Protein AF-A0A7C2U154-F1 (afdb_monomer_lite)

Sequence (103 aa):
MRAWKGRLPSLRFFEFSGIVWRHTAAVPPPLDMLPNASRGGRFNPAFSFPMLYTSISVQGAKAEFIKSARIYQTAPEALLPRMLHQLDVNCFRRHFNRDTNDV

Structure (mmCIF, N/CA/C/O backbone):
data_AF-A0A7C2U154-F1
#
_entry.id   AF-A0A7C2U154-F1
#
loop_
_atom_site.group_PDB
_atom_site.id
_atom_site.type_symbol
_atom_site.label_atom_id
_atom_site.label_alt_id
_atom_site.label_comp_id
_atom_site.label_asym_id
_atom_site.label_entity_id
_atom_site.label_seq_id
_atom_site.pdbx_PDB_ins_code
_atom_site.Cartn_x
_atom_site.Cartn_y
_atom_site.Cartn_z
_atom_site.occupancy
_atom_site.B_iso_or_equiv
_atom_site.auth_seq_id
_atom_site.auth_comp_id
_atom_site.auth_asym_id
_atom_site.auth_atom_id
_atom_site.pdbx_PDB_model_num
ATOM 1 N N . MET A 1 1 ? 15.846 19.870 18.559 1.00 40.84 1 MET A N 1
ATOM 2 C CA . MET A 1 1 ? 14.483 19.539 18.082 1.00 40.84 1 MET A CA 1
ATOM 3 C C . MET A 1 1 ? 13.471 19.976 19.134 1.00 40.84 1 MET A C 1
ATOM 5 O O . MET A 1 1 ? 13.556 19.503 20.258 1.00 40.84 1 MET A O 1
ATOM 9 N N . ARG A 1 2 ? 12.569 20.920 18.828 1.00 43.09 2 ARG A N 1
ATOM 10 C CA . ARG A 1 2 ? 11.488 21.321 19.749 1.00 43.09 2 ARG A CA 1
ATOM 11 C C . ARG A 1 2 ? 10.357 20.294 19.652 1.00 43.09 2 ARG A C 1
ATOM 13 O O . ARG A 1 2 ? 9.731 20.192 18.604 1.00 43.09 2 ARG A O 1
ATOM 20 N N . ALA A 1 3 ? 10.107 19.547 20.725 1.00 52.56 3 ALA A N 1
ATOM 21 C CA . ALA A 1 3 ? 8.917 18.709 20.831 1.00 52.56 3 ALA A CA 1
ATOM 22 C C . ALA A 1 3 ? 7.671 19.608 20.841 1.00 52.56 3 ALA A C 1
ATOM 24 O O . ALA A 1 3 ? 7.568 20.541 21.642 1.00 52.56 3 ALA A O 1
ATOM 25 N N . TRP A 1 4 ? 6.749 19.362 19.916 1.00 52.28 4 TRP A N 1
ATOM 26 C CA . TRP A 1 4 ? 5.474 20.063 19.842 1.00 52.28 4 TRP A CA 1
ATOM 27 C C . TRP A 1 4 ? 4.624 19.703 21.076 1.00 52.28 4 TRP A C 1
ATOM 29 O O . TRP A 1 4 ? 4.364 18.532 21.330 1.00 52.28 4 TRP A O 1
ATOM 39 N N . LYS A 1 5 ? 4.242 20.714 21.874 1.00 57.75 5 LYS A N 1
ATOM 40 C CA . LYS A 1 5 ? 3.478 20.580 23.137 1.00 57.75 5 LYS A CA 1
ATOM 41 C C . LYS A 1 5 ? 1.959 20.762 22.962 1.00 57.75 5 LYS A C 1
ATOM 43 O O . LYS A 1 5 ? 1.239 20.903 23.947 1.00 57.75 5 LYS A O 1
ATOM 48 N N . GLY A 1 6 ? 1.467 20.813 21.726 1.00 54.38 6 GLY A N 1
ATOM 49 C CA . GLY A 1 6 ? 0.039 20.963 21.456 1.00 54.38 6 GLY A CA 1
ATOM 50 C C . GLY A 1 6 ? -0.719 19.671 21.757 1.00 54.38 6 GLY A C 1
ATOM 51 O O . GLY A 1 6 ? -0.300 18.588 21.360 1.00 54.38 6 GLY A O 1
ATOM 52 N N . ARG A 1 7 ? -1.859 19.769 22.446 1.00 54.22 7 ARG A N 1
ATOM 53 C CA . ARG A 1 7 ? -2.832 18.672 22.496 1.00 54.22 7 ARG A CA 1
ATOM 54 C C . ARG A 1 7 ? -3.468 18.605 21.106 1.00 54.22 7 ARG A C 1
ATOM 56 O O . ARG A 1 7 ? -4.078 19.589 20.690 1.00 54.22 7 ARG A O 1
ATOM 63 N N . LEU A 1 8 ? -3.300 17.501 20.369 1.00 59.16 8 LEU A N 1
ATOM 64 C CA . LEU A 1 8 ? -4.057 17.305 19.127 1.00 59.16 8 LEU A CA 1
ATOM 65 C C . LEU A 1 8 ? -5.549 17.442 19.474 1.00 59.16 8 LEU A C 1
ATOM 67 O O . LEU A 1 8 ? -5.976 16.829 20.461 1.00 59.16 8 LEU A O 1
ATOM 71 N N . PRO A 1 9 ? -6.336 18.246 18.732 1.00 58.53 9 PRO A N 1
ATOM 72 C CA . PRO A 1 9 ? -7.785 18.262 18.901 1.00 58.53 9 PRO A CA 1
ATOM 73 C C . PRO A 1 9 ? -8.298 16.823 18.841 1.00 58.53 9 PRO A C 1
ATOM 75 O O . PRO A 1 9 ? -7.727 16.007 18.118 1.00 58.53 9 PRO A O 1
ATOM 78 N N . SER A 1 10 ? -9.317 16.510 19.649 1.00 69.00 10 SER A N 1
ATOM 79 C CA . SER A 1 10 ? -9.810 15.149 19.901 1.00 69.00 10 SER A CA 1
ATOM 80 C C . SER A 1 10 ? -9.873 14.321 18.614 1.00 69.00 10 SER A C 1
ATOM 82 O O . SER A 1 10 ? -10.816 14.456 17.830 1.00 69.00 10 SER A O 1
ATOM 84 N N . LEU A 1 11 ? -8.855 13.487 18.389 1.00 71.19 11 LEU A N 1
ATOM 85 C CA . LEU A 1 11 ? -8.813 12.579 17.254 1.00 71.19 11 LEU A CA 1
ATOM 86 C C . LEU A 1 11 ? -10.003 11.635 17.382 1.00 71.19 11 LEU A C 1
ATOM 88 O O . LEU A 1 11 ? -10.141 10.922 18.377 1.00 71.19 11 LEU A O 1
ATOM 92 N N . ARG A 1 12 ? -10.884 11.668 16.385 1.00 72.19 12 ARG A N 1
ATOM 93 C CA . ARG A 1 12 ? -11.988 10.722 16.278 1.00 72.19 12 ARG A CA 1
ATOM 94 C C . ARG A 1 12 ? -11.532 9.560 15.418 1.00 72.19 12 ARG A C 1
ATOM 96 O O . ARG A 1 12 ? -11.074 9.756 14.296 1.00 72.19 12 ARG A O 1
ATOM 103 N N . PHE A 1 13 ? -11.667 8.364 15.965 1.00 79.75 13 PHE A N 1
ATOM 104 C CA . PHE A 1 13 ? -11.498 7.131 15.218 1.00 79.75 13 PHE A CA 1
ATOM 105 C C . PHE A 1 13 ? -12.848 6.756 14.621 1.00 79.75 13 PHE A C 1
ATOM 107 O O . PHE A 1 13 ? -13.865 6.836 15.311 1.00 79.75 13 PHE A O 1
ATOM 114 N N . PHE A 1 14 ? -12.845 6.369 13.353 1.00 83.56 14 PHE A N 1
ATOM 115 C CA . PHE A 1 14 ? -13.993 5.761 12.702 1.00 83.56 14 PHE A CA 1
ATOM 116 C C . PHE A 1 14 ? -13.636 4.333 12.323 1.00 83.56 14 PHE A C 1
ATOM 118 O O . PHE A 1 14 ? -12.488 4.023 11.998 1.00 83.56 14 PHE A O 1
ATOM 125 N N . GLU A 1 15 ? -14.637 3.476 12.400 1.00 90.56 15 GLU A N 1
ATOM 126 C CA . GLU A 1 15 ? -14.546 2.118 11.905 1.00 90.56 15 GLU A CA 1
ATOM 127 C C . GLU A 1 15 ? -14.628 2.126 10.383 1.00 90.56 15 GLU A C 1
ATOM 129 O O . GLU A 1 15 ? -15.384 2.898 9.790 1.00 90.56 15 GLU A O 1
ATOM 134 N N . PHE A 1 16 ? -13.824 1.282 9.748 1.00 92.06 16 PHE A N 1
ATOM 135 C CA . PHE A 1 16 ? -13.811 1.148 8.300 1.00 92.06 16 PHE A CA 1
ATOM 136 C C . PHE A 1 16 ? -13.777 -0.325 7.920 1.00 92.06 16 PHE A C 1
ATOM 138 O O . PHE A 1 16 ? -13.011 -1.102 8.482 1.00 92.06 16 PHE A O 1
ATOM 145 N N . SER A 1 17 ? -14.597 -0.711 6.951 1.00 95.81 17 SER A N 1
ATOM 146 C CA . SER A 1 17 ? -14.533 -2.022 6.315 1.00 95.81 17 SER A CA 1
ATOM 147 C C . SER A 1 17 ? -14.767 -1.865 4.824 1.00 95.81 17 SER A C 1
ATOM 149 O O . SER A 1 17 ? -15.564 -1.022 4.409 1.00 95.81 17 SER A O 1
ATOM 151 N N . GLY A 1 18 ? -1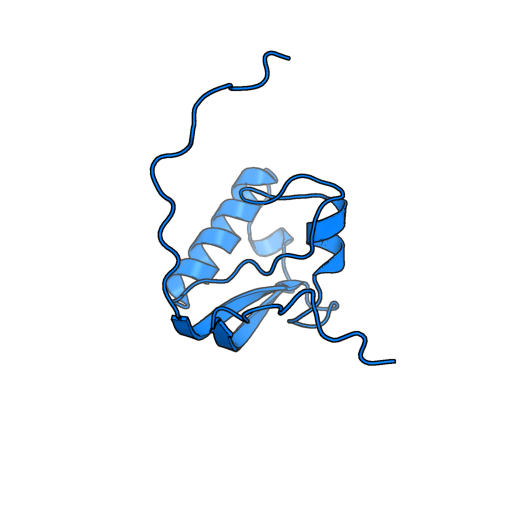4.080 -2.671 4.025 1.00 96.75 18 GLY A N 1
ATOM 152 C CA . GLY A 1 18 ? -14.296 -2.715 2.589 1.00 96.75 18 GLY A CA 1
ATOM 153 C C . GLY A 1 18 ? -13.038 -3.011 1.795 1.00 96.75 18 GLY A C 1
ATOM 154 O O . GLY A 1 18 ? -11.972 -3.317 2.326 1.00 96.75 18 GLY A O 1
ATOM 155 N N . ILE A 1 19 ? -13.180 -2.885 0.480 1.00 98.00 19 ILE A N 1
ATOM 156 C CA . ILE A 1 19 ? -12.108 -3.174 -0.461 1.00 98.00 19 ILE A CA 1
ATOM 157 C C . ILE A 1 19 ? -11.121 -2.013 -0.540 1.00 98.00 19 ILE A C 1
ATOM 159 O O . ILE A 1 19 ? -11.495 -0.860 -0.761 1.00 98.00 19 ILE A O 1
ATOM 163 N N . VAL A 1 20 ? -9.837 -2.347 -0.456 1.00 97.81 20 VAL A N 1
ATOM 164 C CA . VAL A 1 20 ? -8.723 -1.434 -0.707 1.00 97.81 20 VAL A CA 1
ATOM 165 C C . VAL A 1 20 ? -7.702 -2.061 -1.651 1.00 97.81 20 VAL A C 1
ATOM 167 O O . VAL A 1 20 ? -7.682 -3.266 -1.89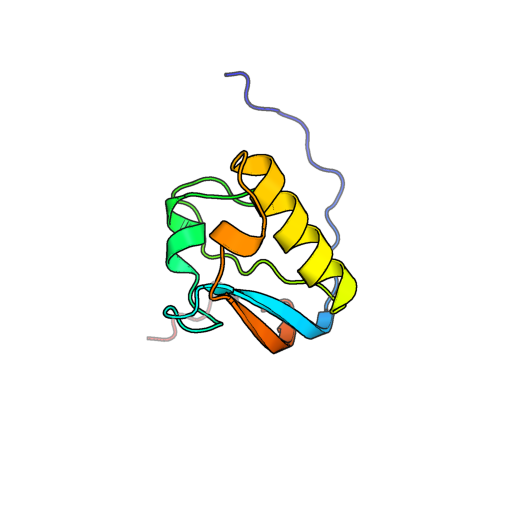3 1.00 97.81 20 VAL A O 1
ATOM 170 N N . TRP A 1 21 ? -6.832 -1.220 -2.193 1.00 97.81 21 TRP A N 1
ATOM 171 C CA . TRP A 1 21 ? -5.875 -1.559 -3.234 1.00 97.81 21 TRP A CA 1
ATOM 172 C C . TRP A 1 21 ? -4.456 -1.220 -2.790 1.00 97.81 21 TRP A C 1
ATOM 174 O O . TRP A 1 21 ? -4.209 -0.137 -2.252 1.00 97.81 21 TRP A O 1
ATOM 184 N N . ARG A 1 22 ? -3.505 -2.127 -3.030 1.00 95.12 22 ARG A N 1
ATOM 185 C CA . ARG A 1 22 ? -2.089 -1.953 -2.669 1.00 95.12 22 ARG A CA 1
ATOM 186 C C . ARG A 1 22 ? -1.178 -2.304 -3.837 1.00 95.12 22 ARG A C 1
ATOM 188 O O . ARG A 1 22 ? -1.301 -3.382 -4.409 1.00 95.12 22 ARG A O 1
ATOM 195 N N . HIS A 1 23 ? -0.206 -1.436 -4.118 1.00 93.62 23 HIS A N 1
ATOM 196 C CA . HIS A 1 23 ? 0.941 -1.798 -4.949 1.00 93.62 23 HIS A CA 1
ATOM 197 C C . HIS A 1 23 ? 2.075 -2.379 -4.105 1.00 93.62 23 HIS A C 1
ATOM 199 O O . HIS A 1 23 ? 2.481 -1.789 -3.101 1.00 93.62 23 HIS A O 1
ATOM 205 N N . THR A 1 24 ? 2.642 -3.490 -4.558 1.00 91.56 24 THR A N 1
ATOM 206 C CA . THR A 1 24 ? 3.812 -4.139 -3.949 1.00 91.56 24 THR A CA 1
ATOM 207 C C . THR A 1 24 ? 4.850 -4.482 -5.011 1.00 91.56 24 THR A C 1
ATOM 209 O O . THR A 1 24 ? 4.554 -4.524 -6.207 1.00 91.56 24 THR A O 1
ATOM 212 N N . ALA A 1 25 ? 6.096 -4.682 -4.577 1.00 87.50 25 ALA A N 1
ATOM 213 C CA . ALA A 1 25 ? 7.088 -5.346 -5.416 1.00 87.50 25 ALA A CA 1
ATOM 214 C C . ALA A 1 25 ? 6.647 -6.796 -5.686 1.00 87.50 25 ALA A C 1
ATOM 216 O O . ALA A 1 25 ? 5.879 -7.356 -4.909 1.00 87.50 25 ALA A O 1
ATOM 217 N N . ALA A 1 26 ? 7.141 -7.400 -6.766 1.00 84.44 26 ALA A N 1
ATOM 218 C CA . ALA A 1 26 ? 6.700 -8.730 -7.195 1.00 84.44 26 ALA A CA 1
ATOM 219 C C . ALA A 1 26 ? 6.956 -9.866 -6.182 1.00 84.44 26 ALA A C 1
ATOM 221 O O . ALA A 1 26 ? 6.270 -10.879 -6.224 1.00 84.44 26 ALA A O 1
ATOM 222 N N . VAL A 1 27 ? 7.947 -9.716 -5.299 1.00 85.25 27 VAL A N 1
ATOM 223 C CA . VAL A 1 27 ? 8.392 -10.794 -4.400 1.00 85.25 27 VAL A CA 1
ATOM 224 C C . VAL A 1 27 ? 7.707 -10.789 -3.027 1.00 85.25 27 VAL A C 1
ATOM 226 O O . VAL A 1 27 ? 7.200 -11.837 -2.632 1.00 85.25 27 VAL A O 1
ATOM 229 N N . PRO A 1 28 ? 7.695 -9.688 -2.248 1.00 81.25 28 PRO A N 1
ATOM 230 C CA . PRO A 1 28 ? 7.159 -9.751 -0.895 1.00 81.25 28 PRO A CA 1
ATOM 231 C C . PRO A 1 28 ? 5.640 -9.998 -0.896 1.00 81.25 28 PRO A C 1
ATOM 233 O O . PRO A 1 28 ? 4.929 -9.441 -1.741 1.00 81.25 28 PRO A O 1
ATOM 236 N N . PRO A 1 29 ? 5.119 -10.767 0.081 1.00 87.50 29 PRO A N 1
ATOM 237 C CA . PRO A 1 29 ? 3.686 -10.966 0.247 1.00 87.50 29 PRO A CA 1
ATOM 238 C C . PRO A 1 29 ? 2.914 -9.640 0.355 1.00 87.50 29 PRO A C 1
ATOM 240 O O . PRO A 1 29 ? 3.420 -8.660 0.912 1.00 87.50 29 PRO A O 1
ATOM 243 N N . PRO A 1 30 ? 1.641 -9.599 -0.076 1.00 85.94 30 PRO A N 1
ATOM 244 C CA . PRO A 1 30 ? 0.837 -8.376 -0.083 1.00 85.94 30 PRO A CA 1
ATOM 245 C C . PRO A 1 30 ? 0.531 -7.814 1.307 1.00 85.94 30 PRO A C 1
ATOM 247 O O . PRO A 1 30 ? 0.074 -6.676 1.408 1.00 85.94 30 PRO A O 1
ATOM 250 N N . LEU A 1 31 ? 0.786 -8.579 2.370 1.00 91.38 31 LEU A N 1
ATOM 251 C CA . LEU A 1 31 ? 0.620 -8.174 3.766 1.00 91.38 31 LEU A CA 1
ATOM 252 C C . LEU A 1 31 ? 1.955 -7.995 4.499 1.00 91.38 31 LEU A C 1
ATOM 254 O O . LEU A 1 31 ? 1.955 -7.765 5.704 1.00 91.38 31 LEU A O 1
ATOM 258 N N . ASP A 1 32 ? 3.091 -8.042 3.795 1.00 87.06 32 ASP A N 1
ATOM 259 C CA . ASP A 1 32 ? 4.376 -7.735 4.416 1.00 87.06 32 ASP A CA 1
ATOM 260 C C . ASP A 1 32 ? 4.445 -6.242 4.787 1.00 87.06 32 ASP A C 1
ATOM 262 O O . ASP A 1 32 ? 4.214 -5.344 3.959 1.00 87.06 32 ASP A O 1
ATOM 266 N N . MET A 1 33 ? 4.717 -5.998 6.069 1.00 83.81 33 MET A N 1
ATOM 267 C CA . MET A 1 33 ? 4.764 -4.688 6.720 1.00 83.81 33 MET A CA 1
ATOM 268 C C . MET A 1 33 ? 6.154 -4.355 7.279 1.00 83.81 33 MET A C 1
ATOM 270 O O . MET A 1 33 ? 6.381 -3.213 7.692 1.00 83.81 33 MET A O 1
ATOM 274 N N . LEU A 1 34 ? 7.092 -5.311 7.284 1.00 78.88 34 LEU A N 1
ATOM 275 C CA . LEU A 1 34 ? 8.422 -5.143 7.879 1.00 78.88 34 LEU A CA 1
ATOM 276 C C . LEU A 1 34 ? 9.246 -4.019 7.222 1.00 78.88 34 LEU A C 1
ATOM 278 O O . LEU A 1 34 ? 9.886 -3.245 7.947 1.00 78.88 34 LEU A O 1
ATOM 282 N N . PRO A 1 35 ? 9.203 -3.826 5.886 1.00 78.06 35 PRO A N 1
ATOM 283 C CA . PRO A 1 35 ? 9.908 -2.710 5.259 1.00 78.06 35 PRO A CA 1
ATOM 284 C C . PRO A 1 35 ? 9.408 -1.340 5.737 1.00 78.06 35 PRO A C 1
ATOM 286 O O . PRO A 1 35 ? 10.204 -0.421 5.919 1.00 78.06 35 PRO A O 1
ATOM 289 N N . ASN A 1 36 ? 8.101 -1.207 5.988 1.00 75.25 36 ASN A N 1
ATOM 290 C CA . ASN A 1 36 ? 7.507 0.055 6.433 1.00 75.25 36 ASN A CA 1
ATOM 291 C C . ASN A 1 36 ? 7.806 0.330 7.906 1.00 75.25 36 ASN A C 1
ATOM 293 O O . ASN A 1 36 ? 8.039 1.480 8.268 1.00 75.25 36 ASN A O 1
ATOM 297 N N . ALA A 1 37 ? 7.832 -0.709 8.744 1.00 80.00 37 ALA A N 1
ATOM 298 C CA . ALA A 1 37 ? 8.215 -0.569 10.146 1.00 80.00 37 ALA A CA 1
ATOM 299 C C . ALA A 1 37 ? 9.673 -0.107 10.288 1.00 80.00 37 ALA A C 1
ATOM 301 O O . ALA A 1 37 ? 9.959 0.764 11.102 1.00 80.00 37 ALA A O 1
ATOM 302 N N . SER A 1 38 ? 10.587 -0.654 9.478 1.00 84.38 38 SER A N 1
ATOM 303 C CA . SER A 1 38 ? 12.020 -0.334 9.544 1.00 84.38 38 SER A CA 1
ATOM 304 C C . SER A 1 38 ? 12.363 1.029 8.939 1.00 84.38 38 SER A C 1
ATOM 306 O O . SER A 1 38 ? 13.073 1.808 9.566 1.00 84.38 38 SER A O 1
ATOM 308 N N . ARG A 1 39 ? 11.845 1.354 7.748 1.00 86.38 39 ARG A N 1
ATOM 309 C CA . ARG A 1 39 ? 12.216 2.581 7.015 1.00 86.38 39 ARG A CA 1
ATOM 310 C C . ARG A 1 39 ? 11.323 3.783 7.315 1.00 86.38 39 ARG A C 1
ATOM 312 O O . ARG A 1 39 ? 11.724 4.913 7.048 1.00 86.38 39 ARG A O 1
ATOM 319 N N . GLY A 1 40 ? 10.133 3.552 7.863 1.00 89.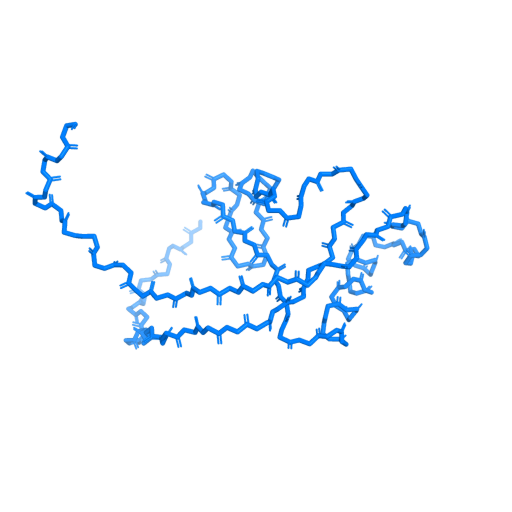56 40 GLY A N 1
ATOM 320 C CA . GLY A 1 40 ? 9.108 4.581 7.997 1.00 89.56 40 GLY A CA 1
ATOM 321 C C . GLY A 1 40 ? 8.467 4.951 6.656 1.00 89.56 40 GLY A C 1
ATOM 322 O O . GLY A 1 40 ? 8.746 4.368 5.608 1.00 89.56 40 GLY A O 1
ATOM 323 N N . GLY A 1 41 ? 7.592 5.947 6.697 1.00 89.50 41 GLY A N 1
ATOM 324 C CA . GLY A 1 41 ? 6.906 6.501 5.540 1.00 89.50 41 GLY A CA 1
ATOM 325 C C . GLY A 1 41 ? 6.225 7.821 5.886 1.00 89.50 41 GLY A C 1
ATOM 326 O O . GLY A 1 41 ? 6.528 8.448 6.899 1.00 89.50 41 GLY A O 1
ATOM 327 N N . ARG A 1 42 ? 5.283 8.268 5.046 1.00 91.56 42 ARG A N 1
ATOM 328 C CA . ARG A 1 42 ? 4.594 9.554 5.264 1.00 91.56 42 ARG A CA 1
ATOM 329 C C . ARG A 1 42 ? 3.852 9.602 6.604 1.00 91.56 42 ARG A C 1
ATOM 331 O O . ARG A 1 42 ? 3.777 10.669 7.203 1.00 91.56 42 ARG A O 1
ATOM 338 N N . PHE A 1 43 ? 3.286 8.476 7.040 1.00 91.31 43 PHE A N 1
ATOM 339 C CA . PHE A 1 43 ? 2.403 8.411 8.207 1.00 91.31 43 PHE A CA 1
ATOM 340 C C . PHE A 1 43 ? 2.972 7.599 9.376 1.00 91.31 43 PHE A C 1
ATOM 342 O O . PHE A 1 43 ? 2.313 7.493 10.408 1.00 91.31 43 PHE A O 1
ATOM 349 N N . ASN A 1 44 ? 4.184 7.048 9.259 1.00 91.75 44 ASN A N 1
ATOM 350 C CA . ASN A 1 44 ? 4.845 6.344 10.356 1.00 91.75 44 ASN A CA 1
ATOM 351 C C . ASN A 1 44 ? 6.348 6.662 10.407 1.00 91.75 44 ASN A C 1
ATOM 353 O O . ASN A 1 44 ? 7.005 6.644 9.365 1.00 91.75 44 ASN A O 1
ATOM 357 N N . PRO A 1 45 ? 6.921 6.939 11.591 1.00 92.56 45 PRO A N 1
ATOM 358 C CA . PRO A 1 45 ? 8.363 7.109 11.721 1.00 92.56 45 PRO A CA 1
ATOM 359 C C . PRO A 1 45 ? 9.105 5.784 11.491 1.00 92.56 45 PRO A C 1
ATOM 361 O O . PRO A 1 45 ? 8.533 4.701 11.637 1.00 92.56 45 PRO A O 1
ATOM 364 N N . ALA A 1 46 ? 10.388 5.866 11.143 1.00 92.00 46 ALA A N 1
ATOM 365 C CA . ALA A 1 46 ? 11.260 4.696 11.062 1.00 92.00 46 ALA A CA 1
ATOM 366 C C . ALA A 1 46 ? 11.379 3.992 12.426 1.00 92.00 46 ALA A C 1
ATOM 368 O O . ALA A 1 46 ? 11.313 4.643 13.469 1.00 92.00 46 ALA A O 1
ATOM 369 N N . PHE A 1 47 ? 11.554 2.669 12.400 1.00 90.44 47 PHE A N 1
ATOM 370 C CA . PHE A 1 47 ? 11.676 1.788 13.571 1.00 90.44 47 PHE A CA 1
ATOM 371 C C . PHE A 1 47 ? 10.529 1.909 14.587 1.00 90.44 47 PHE A C 1
ATOM 373 O O . PHE A 1 47 ? 10.756 1.867 15.794 1.00 90.44 47 PHE A O 1
ATOM 380 N N . SER A 1 48 ? 9.295 2.089 14.107 1.00 91.31 48 SER A N 1
ATOM 381 C CA . SER A 1 48 ? 8.125 2.279 14.973 1.00 91.31 48 SER A CA 1
ATOM 382 C C . SER A 1 48 ? 7.180 1.080 14.948 1.00 91.31 48 SER A C 1
ATOM 384 O O . SER A 1 48 ? 7.412 0.087 15.628 1.00 91.31 48 SER A O 1
ATOM 386 N N . PHE A 1 49 ? 6.114 1.156 14.162 1.00 89.75 49 PHE A N 1
ATOM 387 C CA . PHE A 1 49 ? 5.079 0.141 14.065 1.00 89.75 49 PHE A CA 1
ATOM 388 C C . PHE A 1 49 ? 4.836 -0.249 12.601 1.00 89.75 49 PHE A C 1
ATOM 390 O O . PHE A 1 49 ? 5.044 0.567 11.692 1.00 89.75 49 PHE A O 1
ATOM 397 N N . PRO A 1 50 ? 4.413 -1.502 12.354 1.00 89.19 50 P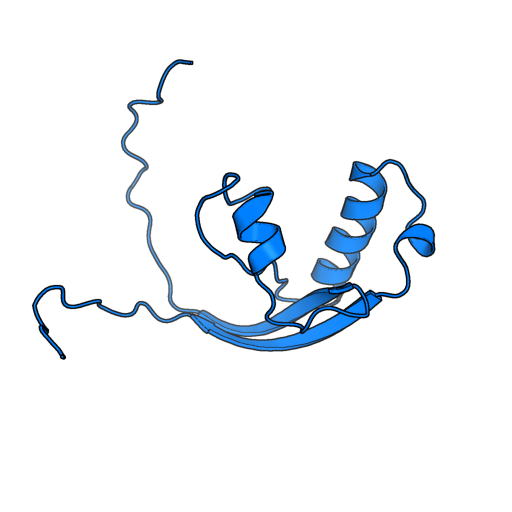RO A N 1
ATOM 398 C CA . PRO A 1 50 ? 4.051 -1.958 11.021 1.00 89.19 50 PRO A CA 1
ATOM 399 C C . PRO A 1 50 ? 2.835 -1.189 10.496 1.00 89.19 50 PRO A C 1
ATOM 401 O O . PRO A 1 50 ? 1.878 -0.930 11.222 1.00 89.19 50 PRO A O 1
ATOM 404 N N . MET A 1 51 ? 2.876 -0.828 9.213 1.00 90.12 51 MET A N 1
ATOM 405 C CA . MET A 1 51 ? 1.796 -0.111 8.537 1.00 90.12 51 MET A CA 1
ATOM 406 C C . MET A 1 51 ? 1.620 -0.637 7.112 1.00 90.12 51 MET A C 1
ATOM 408 O O . MET A 1 51 ? 2.602 -0.887 6.409 1.00 90.12 51 MET A O 1
ATOM 412 N N . LEU A 1 52 ? 0.367 -0.750 6.667 1.00 91.94 52 LEU A N 1
ATOM 413 C CA . LEU A 1 52 ? -0.002 -0.991 5.274 1.00 91.94 52 LEU A CA 1
ATOM 414 C C . LEU A 1 52 ? -0.463 0.317 4.632 1.00 91.94 52 LEU A C 1
ATOM 416 O O . LEU A 1 52 ? -1.405 0.946 5.105 1.00 91.94 52 LEU A O 1
ATOM 420 N N . TYR A 1 53 ? 0.182 0.705 3.534 1.00 93.25 53 TYR A N 1
ATOM 421 C CA . TYR A 1 53 ? -0.285 1.805 2.694 1.00 93.25 53 TYR A CA 1
ATOM 422 C C . TYR A 1 53 ? -1.209 1.239 1.619 1.00 93.25 53 TYR A C 1
ATOM 424 O O . TYR A 1 53 ? -0.787 0.424 0.796 1.00 93.25 53 TYR A O 1
ATOM 432 N N . THR A 1 54 ? -2.467 1.662 1.645 1.00 96.19 54 THR A N 1
ATOM 433 C CA . THR A 1 54 ? -3.516 1.214 0.727 1.00 96.19 54 THR A CA 1
ATOM 434 C C . THR A 1 54 ? -4.281 2.415 0.174 1.00 96.19 54 THR A C 1
ATOM 436 O O . THR A 1 54 ? -4.159 3.539 0.665 1.00 96.19 54 THR A O 1
ATOM 439 N N . SER A 1 55 ? -5.056 2.192 -0.883 1.00 97.31 55 SER A N 1
ATOM 440 C CA . SER A 1 55 ? -5.967 3.179 -1.454 1.00 97.31 55 SER A CA 1
ATOM 441 C C . SER A 1 55 ? -7.363 2.590 -1.600 1.00 97.31 55 SER A C 1
ATOM 443 O O . SER A 1 55 ? -7.506 1.426 -1.952 1.00 97.31 55 SER A O 1
ATOM 445 N N . ILE A 1 56 ? -8.403 3.393 -1.393 1.00 97.62 56 ILE A N 1
ATOM 446 C CA . ILE A 1 56 ? -9.800 2.971 -1.588 1.00 97.62 56 ILE A CA 1
ATOM 447 C C . ILE A 1 56 ? -10.174 2.781 -3.071 1.00 97.62 56 ILE A C 1
ATOM 449 O O . ILE A 1 56 ? -11.277 2.347 -3.380 1.00 97.62 56 ILE A O 1
ATOM 453 N N . SER A 1 57 ? -9.273 3.105 -4.008 1.00 98.00 57 SER A N 1
ATOM 454 C CA . SER A 1 57 ? -9.492 2.918 -5.444 1.00 98.00 57 SER A CA 1
ATOM 455 C C . SER A 1 57 ? -8.225 2.490 -6.183 1.00 98.00 57 SER A C 1
ATOM 457 O O . SER A 1 57 ? -7.097 2.794 -5.783 1.00 98.00 57 SER A O 1
ATOM 459 N N . VAL A 1 58 ? -8.416 1.825 -7.324 1.00 97.81 58 VAL A N 1
ATOM 460 C CA . VAL A 1 58 ? -7.330 1.439 -8.238 1.00 97.81 58 VAL A CA 1
ATOM 461 C C . VAL A 1 58 ? -6.565 2.669 -8.733 1.00 97.81 58 VAL A C 1
ATOM 463 O O . VAL A 1 58 ? -5.338 2.659 -8.808 1.00 97.81 58 VAL A O 1
ATOM 466 N N . GLN A 1 59 ? -7.277 3.746 -9.064 1.00 97.69 59 GLN A N 1
ATOM 467 C CA . GLN A 1 59 ? -6.701 4.993 -9.566 1.00 97.69 59 GLN A CA 1
ATOM 468 C C . GLN A 1 59 ? -5.822 5.658 -8.504 1.00 97.69 59 GLN A C 1
ATOM 470 O O . GLN A 1 59 ? -4.734 6.132 -8.825 1.00 97.69 59 GLN A O 1
ATOM 475 N N . GLY A 1 60 ? -6.253 5.643 -7.238 1.00 97.81 60 GLY A N 1
ATOM 476 C CA . GLY A 1 60 ? -5.460 6.168 -6.131 1.00 97.81 60 GLY A CA 1
ATOM 477 C C . GLY A 1 60 ? -4.195 5.346 -5.879 1.00 97.81 60 GLY A C 1
ATOM 478 O O . GLY A 1 60 ? -3.121 5.921 -5.698 1.00 97.81 60 GLY A O 1
ATOM 479 N N . ALA A 1 61 ? -4.280 4.013 -5.969 1.00 96.62 61 ALA A N 1
ATOM 480 C CA . ALA A 1 61 ? -3.100 3.152 -5.900 1.00 96.62 61 ALA A CA 1
ATOM 481 C C . ALA A 1 61 ? -2.107 3.474 -7.036 1.00 96.62 61 ALA A C 1
ATOM 483 O O . ALA A 1 61 ? -0.927 3.720 -6.769 1.00 96.62 61 ALA A O 1
ATOM 484 N N . LYS A 1 62 ? -2.584 3.572 -8.285 1.00 95.75 62 LYS A N 1
ATOM 485 C CA . LYS A 1 62 ? -1.755 3.944 -9.447 1.00 95.75 62 LYS A CA 1
ATOM 486 C C . LYS A 1 62 ? -1.102 5.320 -9.280 1.00 95.75 62 LYS A C 1
ATOM 488 O O . LYS A 1 62 ? 0.073 5.485 -9.603 1.00 95.75 62 LYS A O 1
ATOM 493 N N . ALA A 1 63 ? -1.832 6.302 -8.752 1.00 96.25 63 ALA A N 1
ATOM 494 C CA . ALA A 1 63 ? -1.304 7.642 -8.517 1.00 96.25 63 ALA A CA 1
ATOM 495 C C . ALA A 1 63 ? -0.150 7.640 -7.500 1.00 96.25 63 ALA A C 1
ATOM 497 O O . ALA A 1 63 ? 0.875 8.281 -7.737 1.00 96.25 63 ALA A O 1
ATOM 498 N N . GLU A 1 64 ? -0.264 6.888 -6.400 1.00 95.62 64 GLU A N 1
ATOM 499 C CA . GLU A 1 64 ? 0.825 6.765 -5.420 1.00 95.62 64 GLU A CA 1
ATOM 500 C C . GLU A 1 64 ? 2.016 5.953 -5.969 1.00 95.62 64 GLU A C 1
ATOM 502 O O . GLU A 1 64 ? 3.164 6.259 -5.637 1.00 95.62 64 GLU A O 1
ATOM 507 N N . PHE A 1 65 ? 1.800 5.004 -6.888 1.00 94.69 65 PHE A N 1
ATOM 508 C CA . PHE A 1 65 ? 2.893 4.355 -7.626 1.00 94.69 65 PHE A CA 1
ATOM 509 C C . PHE A 1 65 ? 3.673 5.355 -8.496 1.00 94.69 65 PHE A C 1
ATOM 511 O O . PHE A 1 65 ? 4.893 5.467 -8.365 1.00 94.69 65 PHE A O 1
ATOM 518 N N . ILE A 1 66 ? 2.977 6.151 -9.315 1.00 94.94 66 ILE A N 1
ATOM 519 C CA . ILE A 1 66 ? 3.598 7.189 -10.159 1.00 94.94 66 ILE A CA 1
ATOM 520 C C . ILE A 1 66 ? 4.337 8.217 -9.294 1.00 94.94 66 ILE A C 1
ATOM 522 O O . ILE A 1 66 ? 5.453 8.636 -9.602 1.00 94.94 66 ILE A O 1
ATOM 526 N N . LYS A 1 67 ? 3.735 8.615 -8.173 1.00 94.81 67 LYS A N 1
ATOM 527 C CA . LYS A 1 67 ? 4.356 9.521 -7.206 1.00 94.81 67 LYS A CA 1
ATOM 528 C C . LYS A 1 67 ? 5.623 8.937 -6.590 1.00 94.81 67 LYS A C 1
ATOM 530 O O . LYS A 1 67 ? 6.581 9.676 -6.388 1.00 94.81 67 LYS A O 1
ATOM 535 N N . SER A 1 68 ? 5.646 7.633 -6.324 1.00 91.62 68 SER A N 1
ATOM 536 C CA . SER A 1 68 ? 6.840 6.950 -5.819 1.00 91.62 68 SER A CA 1
ATOM 537 C C . SER A 1 68 ? 7.993 7.053 -6.817 1.00 91.62 68 SER A C 1
ATOM 539 O O . SER A 1 68 ? 9.103 7.385 -6.416 1.00 91.62 68 SER A O 1
ATOM 541 N N . ALA A 1 69 ? 7.728 6.876 -8.117 1.00 93.38 69 ALA A N 1
ATOM 542 C CA . ALA A 1 69 ? 8.738 7.059 -9.164 1.00 93.38 69 ALA A CA 1
ATOM 543 C C . ALA A 1 69 ? 9.332 8.476 -9.147 1.00 93.38 69 ALA A C 1
ATOM 545 O O . ALA A 1 69 ? 10.550 8.640 -9.165 1.00 93.38 69 ALA A O 1
ATOM 546 N N . ARG A 1 70 ? 8.480 9.500 -8.984 1.00 94.75 70 ARG A N 1
ATOM 547 C CA . ARG A 1 70 ? 8.921 10.899 -8.842 1.0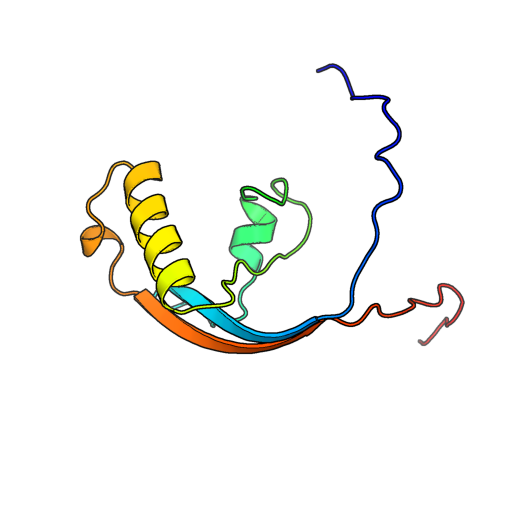0 94.75 70 ARG A CA 1
ATOM 548 C C . ARG A 1 70 ? 9.795 11.121 -7.607 1.00 94.75 70 ARG A C 1
ATOM 550 O O . ARG A 1 70 ? 10.807 11.802 -7.706 1.00 94.75 70 ARG A O 1
ATOM 557 N N . ILE A 1 71 ? 9.423 10.548 -6.458 1.00 90.75 71 ILE A N 1
ATOM 558 C CA . ILE A 1 71 ? 10.205 10.650 -5.212 1.00 90.75 71 ILE A CA 1
ATOM 559 C C . ILE A 1 71 ? 11.595 10.030 -5.390 1.00 90.75 71 ILE A C 1
ATOM 561 O O . ILE A 1 71 ? 12.579 10.605 -4.935 1.00 90.75 71 ILE A O 1
ATOM 565 N N . TYR A 1 72 ? 11.682 8.892 -6.080 1.00 90.44 72 TYR A N 1
ATOM 566 C CA . TYR A 1 72 ? 12.948 8.216 -6.370 1.00 90.44 72 TYR A CA 1
ATOM 567 C C . TYR A 1 72 ? 13.675 8.758 -7.608 1.00 90.44 72 TYR A C 1
ATOM 569 O O . TYR A 1 72 ? 14.691 8.188 -7.992 1.00 90.44 72 TYR A O 1
ATOM 577 N N . GLN A 1 73 ? 13.168 9.832 -8.228 1.00 95.50 73 GLN A N 1
ATOM 578 C CA . GLN A 1 73 ? 13.731 10.443 -9.439 1.00 95.50 73 GLN A CA 1
ATOM 579 C C . GLN A 1 73 ? 13.992 9.420 -10.556 1.00 95.50 73 GLN A C 1
ATOM 581 O O . GLN A 1 73 ? 15.019 9.448 -11.227 1.00 95.50 73 GLN A O 1
ATOM 586 N N . THR A 1 74 ? 13.052 8.496 -10.744 1.00 95.50 74 THR A N 1
ATOM 587 C CA . THR A 1 74 ? 13.155 7.426 -11.735 1.00 95.50 74 THR A CA 1
ATOM 588 C C . THR A 1 74 ? 11.895 7.343 -12.590 1.00 95.50 74 THR A C 1
ATOM 590 O O . THR A 1 74 ? 10.848 7.901 -12.246 1.00 95.50 74 THR A O 1
ATOM 593 N N . ALA A 1 75 ? 11.995 6.650 -13.720 1.00 95.06 75 ALA A N 1
ATOM 594 C CA . ALA A 1 75 ? 10.848 6.355 -14.563 1.00 95.06 75 ALA A CA 1
ATOM 595 C C . ALA A 1 75 ? 9.954 5.294 -13.882 1.00 95.06 75 ALA A C 1
ATOM 597 O O . ALA A 1 75 ? 10.483 4.380 -13.241 1.00 95.06 75 ALA A O 1
ATOM 598 N N . PRO A 1 76 ? 8.613 5.369 -13.983 1.00 93.00 76 PRO A N 1
ATOM 599 C CA . PRO A 1 76 ? 7.725 4.355 -13.408 1.00 93.00 76 PRO A CA 1
ATOM 600 C C . PRO A 1 76 ? 8.059 2.924 -13.849 1.00 93.00 76 PRO A C 1
ATOM 602 O O . PRO A 1 76 ? 7.961 1.994 -13.052 1.00 93.00 76 PRO A O 1
ATOM 605 N N . GLU A 1 77 ? 8.511 2.750 -15.088 1.00 95.12 77 GLU A N 1
ATOM 606 C CA . GLU A 1 77 ? 8.909 1.473 -15.680 1.00 95.12 77 GLU A CA 1
ATOM 607 C C . GLU A 1 77 ? 10.070 0.827 -14.913 1.00 95.12 77 GLU A C 1
ATOM 609 O O . GLU A 1 77 ? 10.098 -0.389 -14.748 1.00 95.12 77 GLU A O 1
ATOM 614 N N . ALA A 1 78 ? 10.982 1.632 -14.357 1.00 94.31 78 ALA A N 1
ATOM 615 C CA . ALA A 1 78 ? 12.107 1.147 -13.559 1.00 94.31 78 ALA A CA 1
ATOM 616 C C . ALA A 1 78 ? 11.687 0.608 -12.179 1.00 94.31 78 ALA A C 1
ATOM 618 O O . ALA A 1 78 ? 12.481 -0.034 -11.495 1.00 94.31 78 ALA A O 1
ATOM 619 N N . LEU A 1 79 ? 10.447 0.863 -11.746 1.00 90.62 79 LEU A N 1
ATOM 620 C CA . LEU A 1 79 ? 9.894 0.300 -10.513 1.00 90.62 79 LEU A CA 1
ATOM 621 C C . LEU A 1 79 ? 9.188 -1.045 -10.727 1.00 90.62 79 LEU A C 1
ATOM 623 O O . LEU A 1 79 ? 8.716 -1.619 -9.739 1.00 90.62 79 LEU A O 1
ATOM 627 N N . LEU A 1 80 ? 9.078 -1.513 -11.975 1.00 92.31 80 LEU A N 1
ATOM 628 C CA . LEU A 1 80 ? 8.500 -2.804 -12.342 1.00 92.31 80 LEU A CA 1
ATOM 629 C C . LEU A 1 80 ? 9.529 -3.943 -12.165 1.00 92.31 80 LEU A C 1
ATOM 631 O O . LEU A 1 80 ? 10.730 -3.696 -12.242 1.00 92.31 80 LEU A O 1
ATOM 635 N N . PRO A 1 81 ? 9.086 -5.196 -11.945 1.00 92.62 81 PRO A N 1
ATOM 636 C CA . PRO A 1 81 ? 7.696 -5.643 -11.858 1.00 92.62 81 PRO A CA 1
ATOM 637 C C . PRO A 1 81 ? 7.038 -5.297 -10.515 1.00 92.62 81 PRO A C 1
ATOM 639 O O . PRO A 1 81 ? 7.624 -5.443 -9.438 1.00 92.62 81 PRO A O 1
ATOM 642 N N . ARG A 1 82 ? 5.771 -4.872 -10.581 1.00 92.06 82 ARG A N 1
ATOM 643 C CA . ARG A 1 82 ? 4.910 -4.633 -9.416 1.00 92.06 82 ARG A CA 1
ATOM 644 C C . ARG A 1 82 ? 3.582 -5.341 -9.582 1.00 92.06 82 ARG A C 1
ATOM 646 O O . ARG A 1 82 ? 3.082 -5.471 -10.694 1.00 92.06 82 ARG A O 1
ATOM 653 N N . MET A 1 83 ? 2.994 -5.723 -8.459 1.00 93.94 83 MET A N 1
ATOM 654 C CA . MET A 1 83 ? 1.649 -6.282 -8.409 1.00 93.94 83 MET A CA 1
ATOM 655 C C . MET A 1 83 ? 0.682 -5.258 -7.823 1.00 93.94 83 MET A C 1
ATOM 657 O O . MET A 1 83 ? 1.063 -4.419 -7.000 1.00 93.94 83 MET A O 1
ATOM 661 N N . LEU A 1 84 ? -0.564 -5.299 -8.289 1.00 95.00 84 LEU A N 1
ATOM 662 C CA . LEU A 1 84 ? -1.679 -4.569 -7.701 1.00 95.00 84 LEU A CA 1
ATOM 663 C C . LEU A 1 84 ? -2.592 -5.588 -7.025 1.00 95.00 84 LEU A C 1
ATOM 665 O O . LEU A 1 84 ? -3.186 -6.427 -7.695 1.00 95.00 84 LEU A O 1
ATOM 669 N N . HIS A 1 85 ? -2.695 -5.504 -5.706 1.00 95.75 85 HIS A N 1
ATOM 670 C CA . HIS A 1 85 ? -3.512 -6.402 -4.906 1.00 95.75 85 HIS A CA 1
ATOM 671 C C . HIS A 1 85 ? -4.804 -5.723 -4.480 1.00 95.75 85 HIS A C 1
ATOM 673 O O . HIS A 1 85 ? -4.785 -4.563 -4.060 1.00 95.75 85 HIS A O 1
ATOM 679 N N . GLN A 1 86 ? -5.893 -6.481 -4.544 1.00 97.06 86 GLN A N 1
ATOM 680 C CA . GLN A 1 86 ? -7.156 -6.169 -3.896 1.00 97.06 86 GLN A CA 1
ATOM 681 C C . GLN A 1 86 ? -7.158 -6.826 -2.516 1.00 97.06 86 GLN A C 1
ATOM 683 O O . GLN A 1 86 ? -6.870 -8.015 -2.402 1.00 97.06 86 GLN A O 1
ATOM 688 N N . LEU A 1 87 ? -7.455 -6.055 -1.478 1.00 96.31 87 LEU A N 1
ATOM 689 C CA . LEU A 1 87 ? -7.532 -6.526 -0.102 1.00 96.31 87 LEU A CA 1
ATOM 690 C C . LEU A 1 87 ? -8.921 -6.203 0.437 1.00 96.31 87 LEU A C 1
ATOM 692 O O . LEU A 1 87 ? -9.388 -5.076 0.280 1.00 96.31 87 LEU A O 1
ATOM 696 N N . ASP A 1 88 ? -9.551 -7.172 1.086 1.00 96.56 88 ASP A N 1
ATOM 697 C CA . ASP A 1 88 ? -10.714 -6.924 1.929 1.00 96.56 88 ASP A CA 1
ATOM 698 C C . ASP A 1 88 ? -10.213 -6.616 3.340 1.00 96.56 88 ASP A C 1
ATOM 700 O O . ASP A 1 88 ? -9.498 -7.426 3.939 1.00 96.56 88 ASP A O 1
ATOM 704 N N . VAL A 1 89 ? -10.484 -5.405 3.828 1.00 94.44 89 VAL A N 1
ATOM 705 C CA . VAL A 1 89 ? -9.989 -4.950 5.127 1.00 94.44 89 VAL A CA 1
ATOM 706 C C . VAL A 1 89 ? -11.119 -4.699 6.087 1.00 94.44 89 VAL A C 1
ATOM 708 O O . VAL A 1 89 ? -12.191 -4.205 5.742 1.00 94.44 89 VAL A O 1
ATOM 711 N N . ASN A 1 90 ? -10.798 -4.978 7.339 1.00 92.50 90 ASN A N 1
ATOM 712 C CA . ASN A 1 90 ? -11.667 -4.719 8.447 1.00 92.50 90 ASN A CA 1
ATOM 713 C C . ASN A 1 90 ? -10.879 -4.012 9.560 1.00 92.50 90 ASN A C 1
ATOM 715 O O . ASN A 1 90 ? -10.025 -4.601 10.224 1.00 92.50 90 ASN A O 1
ATOM 719 N N . CYS A 1 91 ? -11.133 -2.716 9.710 1.00 86.56 91 CYS A N 1
ATOM 720 C CA . CYS A 1 91 ? -10.476 -1.813 10.642 1.00 86.56 91 CYS A CA 1
ATOM 721 C C . CYS A 1 91 ? -11.475 -1.363 11.711 1.00 86.56 91 CYS A C 1
ATOM 723 O O . CYS A 1 91 ? -11.936 -0.219 11.719 1.00 86.56 91 CYS A O 1
ATOM 725 N N . PHE A 1 92 ? -11.800 -2.277 12.620 1.00 82.88 92 PHE A N 1
ATOM 726 C CA . PHE A 1 92 ? -12.544 -1.958 13.834 1.00 82.88 92 PHE A CA 1
ATOM 727 C C . PHE A 1 92 ? -11.611 -1.593 14.978 1.00 82.88 92 PHE A C 1
ATOM 729 O O . PHE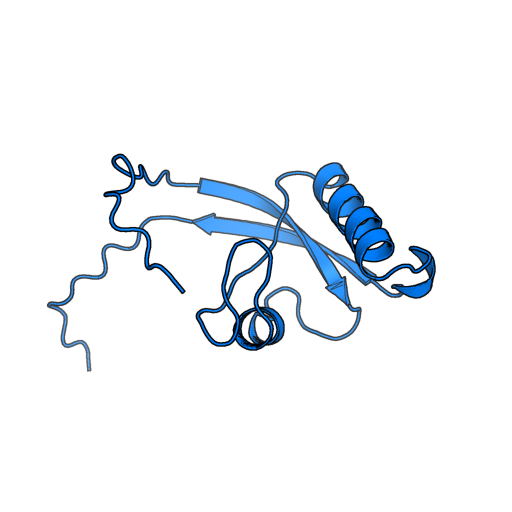 A 1 92 ? -10.478 -2.081 15.080 1.00 82.88 92 PHE A O 1
ATOM 736 N N . ARG A 1 93 ? -12.104 -0.752 15.889 1.00 71.94 93 ARG A N 1
ATOM 737 C CA . ARG A 1 93 ? -11.385 -0.486 17.128 1.00 71.94 93 ARG A CA 1
ATOM 738 C C . ARG A 1 93 ? -11.466 -1.738 17.993 1.00 71.94 93 ARG A C 1
ATOM 740 O O . ARG A 1 93 ? -12.466 -1.978 18.660 1.00 71.94 93 ARG A O 1
ATOM 747 N N . ARG A 1 94 ? -10.382 -2.510 18.062 1.00 62.41 94 ARG A N 1
ATOM 748 C CA . ARG A 1 94 ? -10.236 -3.463 19.164 1.00 62.41 94 ARG A CA 1
ATOM 749 C C . ARG A 1 94 ? -10.078 -2.671 20.458 1.00 62.41 94 ARG A C 1
ATOM 751 O O . ARG A 1 94 ? -9.092 -1.958 20.650 1.00 62.41 94 ARG A O 1
ATOM 758 N N . HIS A 1 95 ? -11.061 -2.790 21.345 1.00 55.84 95 HIS A N 1
ATOM 759 C CA . HIS A 1 95 ? -10.861 -2.500 22.755 1.00 55.84 95 HIS A CA 1
ATOM 760 C C . HIS A 1 95 ? -9.863 -3.531 23.279 1.00 55.84 95 HIS A C 1
ATOM 762 O O . HIS A 1 95 ? -10.229 -4.654 23.601 1.00 55.84 95 HIS A O 1
ATOM 768 N N . PHE A 1 96 ? -8.580 -3.174 23.304 1.00 49.50 96 PHE A N 1
ATOM 769 C CA . PHE A 1 96 ? -7.617 -3.922 24.099 1.00 49.50 96 PHE A CA 1
ATOM 770 C C . PHE A 1 96 ? -7.959 -3.648 25.562 1.00 49.50 96 PHE A C 1
ATOM 772 O O . PHE A 1 96 ? -7.572 -2.612 26.107 1.00 49.50 96 PHE A O 1
ATOM 779 N N . ASN A 1 97 ? -8.737 -4.541 26.177 1.00 43.22 97 ASN A N 1
ATOM 780 C CA . ASN A 1 97 ? -8.788 -4.608 27.629 1.00 43.22 97 ASN A CA 1
ATOM 781 C C . ASN A 1 97 ? -7.364 -4.904 28.095 1.00 43.22 97 ASN A C 1
ATOM 783 O O . ASN A 1 97 ? -6.791 -5.930 27.746 1.00 43.22 97 ASN A O 1
ATOM 787 N N . ARG A 1 98 ? -6.776 -3.978 28.855 1.00 51.94 98 ARG A N 1
ATOM 788 C CA . ARG A 1 98 ? -5.484 -4.206 29.518 1.00 51.94 98 ARG A CA 1
ATOM 789 C C . ARG A 1 98 ? -5.581 -5.235 30.652 1.00 51.94 98 ARG A C 1
ATOM 791 O O . ARG A 1 98 ? -4.546 -5.607 31.185 1.00 51.94 98 ARG A O 1
ATOM 798 N N . ASP A 1 99 ? -6.791 -5.691 30.976 1.00 54.00 99 ASP A N 1
ATOM 799 C CA . ASP A 1 99 ? -7.075 -6.492 32.168 1.00 54.00 99 ASP A CA 1
ATOM 800 C C . ASP A 1 99 ? -7.221 -7.997 31.900 1.00 54.00 99 ASP A C 1
ATOM 802 O O . ASP A 1 99 ? -7.421 -8.766 32.836 1.00 54.00 99 ASP A O 1
ATOM 806 N N . THR A 1 100 ? -7.098 -8.459 30.653 1.00 48.19 100 THR A N 1
ATOM 807 C CA . THR A 1 100 ? -7.037 -9.900 30.373 1.00 48.19 100 THR A CA 1
ATOM 808 C C . THR A 1 100 ? -5.580 -10.347 30.348 1.00 48.19 100 THR A C 1
ATOM 810 O O . THR A 1 100 ? -4.902 -10.259 29.324 1.00 48.19 100 THR A O 1
ATOM 813 N N . ASN A 1 101 ? -5.108 -10.816 31.507 1.00 46.03 101 ASN A N 1
ATOM 814 C CA . ASN A 1 101 ? -3.997 -11.763 31.625 1.00 46.03 101 ASN A CA 1
ATOM 815 C C . ASN A 1 101 ? -4.395 -13.094 30.960 1.00 46.03 101 ASN A C 1
ATOM 817 O O . ASN A 1 101 ? -4.580 -14.098 31.645 1.00 46.03 101 ASN A O 1
ATOM 821 N N . ASP A 1 102 ? -4.557 -13.097 29.641 1.00 44.00 102 ASP A N 1
ATOM 822 C CA . ASP A 1 102 ? -4.697 -14.342 28.896 1.00 44.00 102 ASP A CA 1
ATOM 823 C C . ASP A 1 102 ? -3.286 -14.843 28.568 1.00 44.00 102 ASP A C 1
ATOM 825 O O . ASP A 1 102 ? -2.582 -14.291 27.718 1.00 44.00 102 ASP A O 1
ATOM 829 N N . VAL A 1 103 ? -2.882 -15.828 29.377 1.00 42.53 103 VAL A N 1
ATOM 830 C CA . VAL A 1 103 ? -1.699 -16.693 29.254 1.00 42.53 103 VAL A CA 1
ATOM 831 C C . VAL A 1 103 ? -1.808 -17.568 28.011 1.00 42.53 103 VAL A C 1
ATOM 833 O O . VAL A 1 103 ? -2.916 -18.094 27.763 1.00 42.53 103 VAL A O 1
#

pLDDT: mean 83.28, std 16.7, range [40.84, 98.0]

Secondary structure (DSSP, 8-state):
-----PPPP-PPP--EEEEEEEEEESSS-TT--HHHHHH--SSS-TTS------BSSHHHHHHHHHHHHHHTTS-GGGG-SEEEEEEEEEE------TT----

Radius of gyration: 17.06 Å; chains: 1; bounding box: 29×38×48 Å

Foldseek 3Di:
DDDDPDDDPPDDDDWDWFKWKAKDAPPDDLQDQVVCCQPPDPPGHHVHDGDGDIGPDPVVNVVVLCVVCVVVVHDSVVSDPMDMDMDTDTGDDPPPPPPDPPD